Protein AF-A0A177LBY3-F1 (afdb_monomer)

Structure (mmCIF, N/CA/C/O backbone):
data_AF-A0A177LBY3-F1
#
_entry.id   AF-A0A177LBY3-F1
#
loop_
_atom_site.group_PDB
_atom_site.id
_atom_site.type_symbol
_atom_site.label_atom_id
_atom_site.label_alt_id
_atom_site.label_comp_id
_atom_site.label_asym_id
_atom_site.label_entity_id
_atom_site.label_seq_id
_atom_site.pdbx_PDB_ins_code
_atom_site.Cartn_x
_atom_site.Cartn_y
_atom_site.Cartn_z
_atom_site.occupancy
_atom_site.B_iso_or_equiv
_atom_site.auth_seq_id
_atom_site.auth_comp_id
_atom_site.auth_asym_id
_atom_site.auth_atom_id
_atom_site.pdbx_PDB_model_num
ATOM 1 N N . MET A 1 1 ? 20.225 -12.695 -1.578 1.00 42.06 1 MET A N 1
ATOM 2 C CA . MET A 1 1 ? 19.707 -12.307 -2.906 1.00 42.06 1 MET A CA 1
ATOM 3 C C . MET A 1 1 ? 18.279 -11.835 -2.693 1.00 42.06 1 MET A C 1
ATOM 5 O O . MET A 1 1 ? 17.457 -12.642 -2.284 1.00 42.06 1 MET A O 1
ATOM 9 N N . GLU A 1 2 ? 18.009 -10.535 -2.815 1.00 52.03 2 GLU A N 1
ATOM 10 C CA . GLU A 1 2 ? 16.645 -10.001 -2.680 1.00 52.03 2 GLU A CA 1
ATOM 11 C C . GLU A 1 2 ? 15.828 -10.462 -3.899 1.00 52.03 2 GLU A C 1
ATOM 13 O O . GLU A 1 2 ? 16.158 -10.136 -5.035 1.00 52.03 2 GLU A O 1
ATOM 18 N N . THR A 1 3 ? 14.796 -11.279 -3.688 1.00 58.28 3 THR A N 1
ATOM 19 C CA . THR A 1 3 ? 14.094 -12.049 -4.738 1.00 58.28 3 THR A CA 1
ATOM 2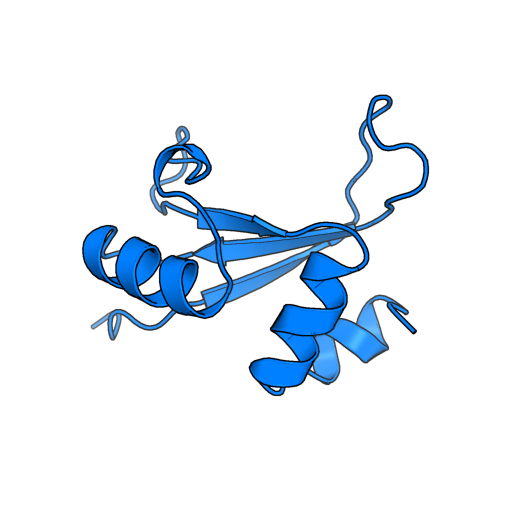0 C C . THR A 1 3 ? 13.165 -11.217 -5.635 1.00 58.28 3 THR A C 1
ATOM 22 O O . THR A 1 3 ? 12.328 -11.764 -6.349 1.00 58.28 3 THR A O 1
ATOM 25 N N . GLY A 1 4 ? 13.274 -9.884 -5.616 1.00 69.50 4 GLY A N 1
ATOM 26 C CA . GLY A 1 4 ? 12.431 -9.006 -6.431 1.00 69.50 4 GLY A CA 1
ATOM 27 C C . GLY A 1 4 ? 10.928 -9.162 -6.168 1.00 69.50 4 GLY A C 1
ATOM 28 O O . GLY A 1 4 ? 10.122 -8.950 -7.075 1.00 69.50 4 GLY A O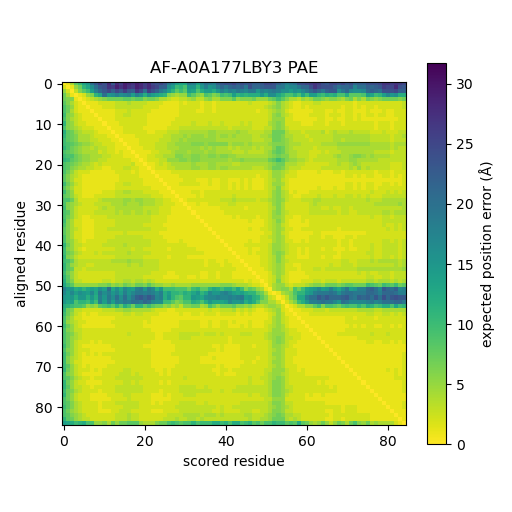 1
ATOM 29 N N . HIS A 1 5 ? 10.544 -9.616 -4.973 1.00 87.12 5 HIS A N 1
ATOM 30 C CA . HIS A 1 5 ? 9.149 -9.682 -4.538 1.00 87.12 5 HIS A CA 1
ATOM 31 C C . HIS A 1 5 ? 8.669 -8.301 -4.089 1.00 87.12 5 HIS A C 1
ATOM 33 O O . HIS A 1 5 ? 9.481 -7.438 -3.742 1.00 87.12 5 HIS A O 1
ATOM 39 N N . ILE A 1 6 ? 7.352 -8.100 -4.101 1.00 93.75 6 ILE A N 1
ATOM 40 C CA . ILE A 1 6 ? 6.749 -6.918 -3.494 1.00 93.75 6 ILE A CA 1
ATOM 41 C C . ILE A 1 6 ? 6.748 -7.120 -1.983 1.00 93.75 6 ILE A C 1
ATOM 43 O O . ILE A 1 6 ? 6.228 -8.112 -1.476 1.00 93.75 6 ILE A O 1
ATOM 47 N N . ALA A 1 7 ? 7.384 -6.198 -1.275 1.00 94.12 7 ALA A N 1
ATOM 48 C CA . ALA A 1 7 ? 7.406 -6.158 0.175 1.00 94.12 7 ALA A CA 1
ATOM 49 C C . ALA A 1 7 ? 6.375 -5.147 0.672 1.00 94.12 7 ALA A C 1
ATOM 51 O O . ALA A 1 7 ? 6.229 -4.069 0.095 1.00 94.12 7 ALA A O 1
ATOM 52 N N . PHE A 1 8 ? 5.703 -5.478 1.771 1.00 95.88 8 PHE A N 1
ATOM 53 C CA . PHE A 1 8 ? 4.671 -4.638 2.366 1.00 95.88 8 PHE A CA 1
ATOM 54 C C . PHE A 1 8 ? 5.092 -4.194 3.761 1.00 95.88 8 PHE A C 1
ATOM 56 O O . PHE A 1 8 ? 5.496 -5.004 4.593 1.00 95.88 8 PHE A O 1
ATOM 63 N N . LEU A 1 9 ? 4.963 -2.900 4.036 1.00 95.88 9 LEU A N 1
ATOM 64 C CA . LEU A 1 9 ? 5.165 -2.321 5.358 1.00 95.88 9 LEU A CA 1
ATOM 65 C C . LEU A 1 9 ? 3.945 -1.481 5.707 1.00 95.88 9 LEU A C 1
ATOM 67 O O . LEU A 1 9 ? 3.598 -0.568 4.973 1.00 95.88 9 LEU A O 1
ATOM 71 N N . THR A 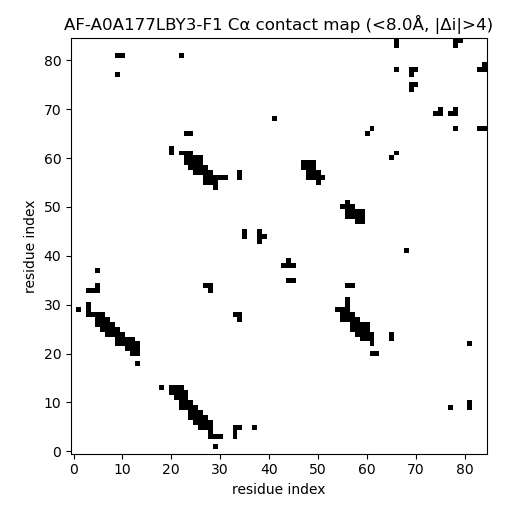1 10 ? 3.288 -1.771 6.825 1.00 98.00 10 THR A N 1
ATOM 72 C CA . THR A 1 10 ? 2.184 -0.939 7.329 1.00 98.00 10 THR A CA 1
ATOM 73 C C . THR A 1 10 ? 2.605 -0.270 8.621 1.00 98.00 10 THR A C 1
ATOM 75 O O . THR A 1 10 ? 3.211 -0.914 9.478 1.00 98.00 10 THR A O 1
ATOM 78 N N . HIS A 1 11 ? 2.322 1.024 8.740 1.00 97.31 11 HIS A N 1
ATOM 79 C CA . HIS A 1 11 ? 2.576 1.798 9.948 1.00 97.31 11 HIS A CA 1
ATOM 80 C C . HIS A 1 11 ? 1.523 2.892 10.126 1.00 97.31 11 HIS A C 1
ATOM 82 O O . HIS A 1 11 ? 0.812 3.250 9.185 1.00 97.31 11 HIS A O 1
ATOM 88 N N . TYR A 1 12 ? 1.431 3.424 11.345 1.00 96.50 12 TYR A N 1
ATOM 89 C CA . TYR A 1 12 ? 0.615 4.602 11.6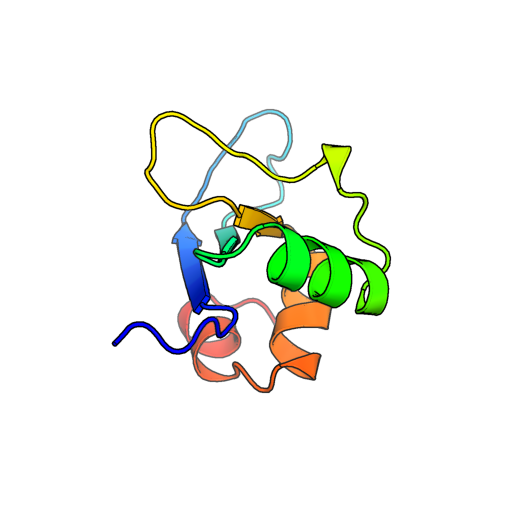08 1.00 96.50 12 TYR A CA 1
ATOM 90 C C . TYR A 1 12 ? 1.182 5.810 10.869 1.00 96.50 12 TYR A C 1
ATOM 92 O O . TYR A 1 12 ? 2.396 6.032 10.847 1.00 96.50 12 TYR A O 1
ATOM 100 N N . TRP A 1 13 ? 0.290 6.574 10.261 1.00 94.88 13 TRP A N 1
ATOM 101 C CA . TRP A 1 13 ? 0.612 7.743 9.464 1.00 94.88 13 TRP A CA 1
ATOM 102 C C . TRP A 1 13 ? -0.524 8.749 9.585 1.00 94.88 13 TRP A C 1
ATOM 104 O O . TRP A 1 13 ? -1.690 8.367 9.656 1.00 94.88 13 TRP A O 1
ATOM 114 N N . TYR A 1 14 ? -0.162 10.025 9.643 1.00 93.94 14 TYR A N 1
ATOM 115 C CA . TYR A 1 14 ? -1.101 11.127 9.741 1.00 93.94 14 TYR A CA 1
ATOM 116 C C . TYR A 1 14 ? -0.664 12.236 8.792 1.00 93.94 14 TYR A C 1
ATOM 118 O O . TYR A 1 14 ? 0.508 12.613 8.766 1.00 93.94 14 TYR A O 1
ATOM 126 N N . ASP A 1 15 ? -1.624 12.761 8.044 1.00 93.19 15 ASP A N 1
ATOM 127 C CA . ASP A 1 15 ? -1.463 13.896 7.148 1.00 93.19 15 ASP A CA 1
ATOM 128 C C . ASP A 1 15 ? -2.772 14.677 7.164 1.00 93.19 15 ASP A C 1
ATOM 130 O O . ASP A 1 15 ? -3.852 14.100 7.021 1.00 93.19 15 ASP A O 1
ATOM 134 N N . GLU A 1 16 ? -2.685 15.990 7.351 1.00 94.62 16 GLU A N 1
ATOM 135 C CA . GLU A 1 16 ? -3.856 16.861 7.477 1.00 94.62 16 GLU A CA 1
ATOM 136 C C . GLU A 1 16 ? -4.731 16.865 6.216 1.00 94.62 16 GLU A C 1
ATOM 138 O O . GLU A 1 16 ? -5.921 17.162 6.294 1.00 94.62 16 GLU A O 1
ATOM 143 N N . ARG A 1 17 ? -4.177 16.484 5.055 1.00 93.94 17 ARG A N 1
ATOM 144 C CA . ARG A 1 17 ? -4.928 16.313 3.801 1.00 93.94 17 ARG A CA 1
ATOM 145 C C . ARG A 1 17 ? -5.802 15.058 3.810 1.00 93.94 17 ARG A C 1
ATOM 147 O O . ARG A 1 17 ? -6.747 14.970 3.031 1.00 93.94 17 ARG A O 1
ATOM 154 N N . PHE A 1 18 ? -5.494 14.093 4.677 1.00 92.94 18 PHE A N 1
ATOM 155 C CA . PHE A 1 18 ? -6.176 12.805 4.795 1.00 92.94 18 PHE A CA 1
ATOM 156 C C . PHE A 1 18 ? -6.516 12.482 6.261 1.00 92.94 18 PHE A C 1
ATOM 158 O O . PHE A 1 18 ? -6.125 11.431 6.771 1.00 92.94 18 PHE A O 1
ATOM 165 N N . PRO A 1 19 ? -7.292 13.334 6.955 1.00 92.94 19 PRO A N 1
ATOM 166 C CA . PRO A 1 19 ? -7.497 13.229 8.404 1.00 92.94 19 PRO A CA 1
ATOM 167 C C . PRO A 1 19 ? -8.253 11.958 8.827 1.00 92.94 19 PRO A C 1
ATOM 169 O O . PRO A 1 19 ? -8.234 11.567 9.994 1.00 92.94 19 PRO A O 1
ATOM 172 N N . HIS A 1 20 ? -8.932 11.304 7.881 1.00 92.75 20 HIS A N 1
ATOM 173 C CA . HIS A 1 20 ? -9.670 10.062 8.103 1.00 92.75 20 HIS A CA 1
ATOM 174 C C . HIS A 1 20 ? -8.788 8.808 8.036 1.00 92.75 20 HIS A C 1
ATOM 176 O O . HIS A 1 20 ? -9.209 7.751 8.505 1.00 92.75 20 HIS A O 1
ATOM 182 N N . TYR A 1 21 ? -7.575 8.900 7.484 1.00 94.56 21 TYR A N 1
ATOM 183 C CA . TYR A 1 21 ? -6.662 7.766 7.372 1.00 94.56 21 TYR A CA 1
ATOM 184 C C . TYR A 1 21 ? -5.594 7.844 8.456 1.00 94.56 21 TYR A C 1
ATOM 186 O O . TYR A 1 21 ? -4.912 8.850 8.614 1.00 94.56 21 TYR A O 1
ATOM 194 N N . ARG A 1 22 ? -5.467 6.760 9.225 1.00 94.81 22 ARG A N 1
ATOM 195 C CA . ARG A 1 22 ? -4.539 6.668 10.365 1.00 94.81 22 ARG A CA 1
ATOM 196 C C . ARG A 1 22 ? -3.323 5.799 10.079 1.00 94.81 22 ARG A C 1
ATOM 198 O O . ARG A 1 22 ? -2.431 5.686 10.917 1.00 94.81 22 ARG A O 1
ATOM 205 N N . THR A 1 23 ? -3.310 5.128 8.933 1.00 97.56 23 THR A N 1
ATOM 206 C CA . THR A 1 23 ? -2.242 4.213 8.545 1.00 97.56 23 THR A CA 1
ATOM 207 C C . 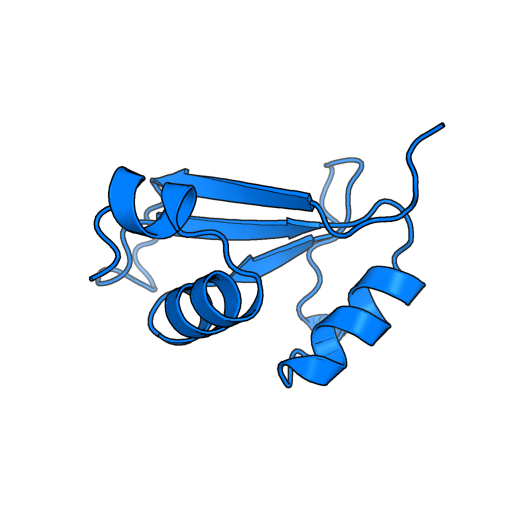THR A 1 23 ? -1.967 4.334 7.060 1.00 97.56 23 THR A C 1
ATOM 209 O O . THR A 1 23 ? -2.815 4.795 6.297 1.00 97.56 23 THR A O 1
ATOM 212 N N . VAL A 1 24 ? -0.772 3.905 6.676 1.00 97.56 24 VAL A N 1
ATOM 213 C CA . VAL A 1 24 ? -0.361 3.739 5.288 1.00 97.56 24 VAL A CA 1
ATOM 214 C C . VAL A 1 24 ? 0.288 2.375 5.140 1.00 97.56 24 VAL A C 1
ATOM 216 O O . VAL A 1 24 ? 1.034 1.928 6.020 1.00 97.56 24 VAL A O 1
ATOM 219 N N . THR A 1 25 ? 0.018 1.709 4.023 1.00 98.06 25 THR A N 1
ATOM 220 C CA . THR A 1 25 ? 0.784 0.537 3.602 1.00 98.06 25 THR A CA 1
ATOM 221 C C . THR A 1 25 ? 1.691 0.931 2.449 1.00 98.06 25 THR A C 1
ATOM 223 O O . THR A 1 25 ? 1.216 1.311 1.385 1.00 98.06 25 THR A O 1
ATOM 226 N N . LYS A 1 26 ? 2.998 0.788 2.654 1.00 96.56 26 LYS A N 1
ATOM 227 C CA . LYS A 1 26 ? 4.021 0.933 1.624 1.00 96.56 26 LYS A CA 1
ATOM 228 C C . LYS A 1 26 ? 4.225 -0.413 0.938 1.00 96.56 26 LYS A C 1
ATOM 230 O O . LYS A 1 26 ? 4.660 -1.359 1.596 1.00 96.56 26 LYS A O 1
ATOM 235 N N . ALA A 1 27 ? 3.904 -0.502 -0.349 1.00 96.69 27 ALA A N 1
ATOM 236 C CA . ALA A 1 27 ? 4.176 -1.672 -1.187 1.00 96.69 27 ALA A CA 1
ATOM 237 C C . ALA A 1 27 ? 5.377 -1.368 -2.085 1.00 96.69 27 ALA A C 1
ATOM 239 O O . ALA A 1 27 ? 5.283 -0.502 -2.951 1.00 96.69 27 ALA A O 1
ATOM 240 N N . GLY A 1 28 ? 6.516 -2.020 -1.853 1.00 94.56 28 GLY A N 1
ATOM 241 C CA . GLY A 1 28 ? 7.789 -1.652 -2.473 1.00 94.56 28 GLY A CA 1
ATOM 242 C C . GLY A 1 28 ? 8.539 -2.813 -3.102 1.00 94.56 28 GLY A C 1
ATOM 243 O O . GLY A 1 28 ? 8.388 -3.968 -2.708 1.00 94.56 28 GLY A O 1
ATOM 244 N N . CYS A 1 29 ? 9.386 -2.499 -4.079 1.00 92.12 29 CYS A N 1
ATOM 245 C CA . CYS A 1 29 ? 10.279 -3.465 -4.707 1.00 92.12 29 CYS A CA 1
ATOM 246 C C . CYS A 1 29 ? 11.599 -2.805 -5.097 1.00 92.12 29 CYS A C 1
ATOM 248 O O . CYS A 1 29 ? 11.640 -1.635 -5.470 1.00 92.12 29 CYS A O 1
ATOM 250 N N . ILE A 1 30 ? 12.675 -3.587 -5.076 1.00 89.00 30 ILE A N 1
ATOM 251 C CA . ILE A 1 30 ? 13.987 -3.150 -5.568 1.00 89.00 30 ILE A CA 1
ATOM 252 C C . ILE A 1 30 ? 14.032 -3.025 -7.097 1.00 89.00 30 ILE A C 1
ATOM 254 O O . ILE A 1 30 ? 14.860 -2.298 -7.636 1.00 89.00 30 ILE A O 1
ATOM 258 N N . TYR A 1 31 ? 13.123 -3.708 -7.801 1.00 90.44 31 TYR A N 1
ATOM 259 C CA . TYR A 1 31 ? 12.981 -3.628 -9.250 1.00 90.44 31 TYR A CA 1
ATOM 260 C C . TYR A 1 31 ? 11.726 -2.827 -9.593 1.00 90.44 31 TYR A C 1
ATOM 262 O O . TYR A 1 31 ? 10.610 -3.339 -9.509 1.00 90.44 31 TYR A O 1
ATOM 270 N N . VAL A 1 32 ? 11.905 -1.576 -10.022 1.00 91.31 32 VAL A N 1
ATOM 271 C CA . VAL A 1 32 ? 10.794 -0.665 -10.356 1.00 91.31 32 VAL A CA 1
ATOM 272 C C . VAL A 1 32 ? 9.867 -1.256 -11.421 1.00 91.31 32 VAL A C 1
ATOM 274 O O . VAL A 1 32 ? 8.656 -1.129 -11.298 1.00 91.31 32 VAL A O 1
ATOM 277 N N . GLY A 1 33 ? 10.402 -1.966 -12.422 1.00 92.81 33 GLY A N 1
ATOM 278 C CA . GLY A 1 33 ? 9.580 -2.624 -13.446 1.00 92.81 33 GLY A CA 1
ATOM 279 C C . GLY A 1 33 ? 8.579 -3.625 -12.856 1.00 92.81 33 GLY A C 1
ATOM 280 O O . GLY A 1 33 ? 7.403 -3.593 -13.199 1.00 92.81 33 GLY A O 1
ATOM 281 N N . ARG A 1 34 ? 9.014 -4.425 -11.876 1.00 93.06 34 ARG A N 1
ATOM 282 C CA . ARG A 1 34 ? 8.149 -5.378 -11.158 1.00 93.06 34 ARG A CA 1
ATOM 283 C C . ARG A 1 34 ? 7.101 -4.664 -10.315 1.00 93.06 34 ARG A C 1
ATOM 285 O O . ARG A 1 34 ? 5.962 -5.111 -10.245 1.00 93.06 34 ARG A O 1
ATOM 292 N N . LEU A 1 35 ? 7.477 -3.548 -9.689 1.00 94.44 35 LEU A N 1
ATOM 293 C CA . LEU A 1 35 ? 6.542 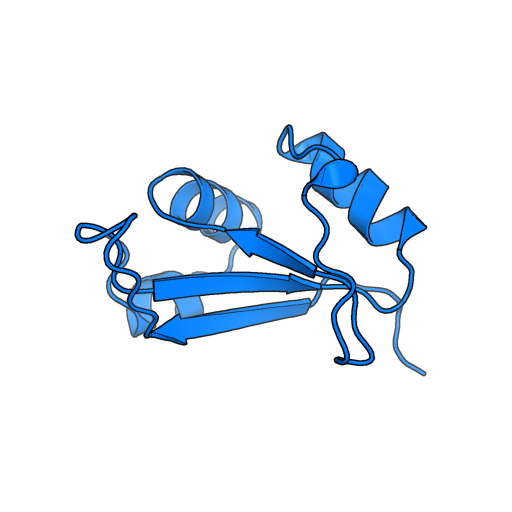-2.719 -8.934 1.00 94.44 35 LEU A CA 1
ATOM 294 C C . LEU A 1 35 ? 5.467 -2.113 -9.846 1.00 94.44 35 LEU A C 1
ATOM 296 O O . LEU A 1 35 ? 4.299 -2.106 -9.480 1.00 94.44 35 LEU A O 1
ATOM 300 N N . VAL A 1 36 ? 5.846 -1.654 -11.040 1.00 95.69 36 VAL A N 1
ATOM 301 C CA . VAL A 1 36 ? 4.920 -1.142 -12.060 1.00 95.69 36 VAL A CA 1
ATOM 302 C C . VAL A 1 36 ? 3.947 -2.227 -12.517 1.00 95.69 36 VAL A C 1
ATOM 304 O O . VAL A 1 36 ? 2.739 -2.001 -12.497 1.00 95.69 36 VAL A O 1
ATOM 307 N N . GLU A 1 37 ? 4.458 -3.404 -12.883 1.00 96.25 37 GLU A N 1
ATOM 308 C CA . GLU A 1 37 ? 3.639 -4.551 -13.293 1.00 96.25 37 GLU A CA 1
ATOM 309 C C . GLU A 1 37 ? 2.644 -4.950 -12.201 1.00 96.25 37 GLU A C 1
ATOM 311 O O . GLU A 1 37 ? 1.453 -5.096 -12.468 1.00 96.25 37 GLU A O 1
ATOM 316 N N . TRP A 1 38 ? 3.116 -5.046 -10.957 1.00 96.56 38 TRP A N 1
ATOM 317 C CA . TRP A 1 38 ? 2.266 -5.308 -9.801 1.00 96.56 38 TRP A CA 1
ATOM 318 C C . TRP A 1 38 ? 1.216 -4.210 -9.594 1.00 96.56 38 TRP A C 1
ATOM 320 O O . TRP A 1 38 ? 0.045 -4.500 -9.359 1.00 96.56 38 TRP A O 1
ATOM 330 N N . GLY A 1 39 ? 1.602 -2.941 -9.745 1.00 97.19 39 GLY A N 1
ATOM 331 C CA . GLY A 1 39 ? 0.696 -1.805 -9.615 1.00 97.19 39 GLY A CA 1
ATOM 332 C C . GLY A 1 39 ? -0.456 -1.843 -10.620 1.00 97.19 39 GLY A C 1
ATOM 333 O O . GLY A 1 39 ? -1.595 -1.543 -10.252 1.00 97.19 39 GLY A O 1
ATOM 334 N N . TYR A 1 40 ? -0.203 -2.276 -11.859 1.00 97.69 40 TYR A N 1
ATOM 335 C CA . TYR A 1 40 ? -1.243 -2.388 -12.885 1.00 97.69 40 TYR A CA 1
ATOM 336 C C . TYR A 1 40 ? -2.347 -3.386 -12.530 1.00 97.69 40 TYR A C 1
ATOM 338 O O . TYR A 1 40 ? -3.504 -3.124 -12.858 1.00 97.69 40 TYR A O 1
ATOM 346 N N . ILE A 1 41 ? -2.037 -4.460 -11.795 1.00 97.06 41 ILE A N 1
ATOM 347 C CA . ILE A 1 41 ? -3.033 -5.437 -11.313 1.00 97.06 41 ILE A CA 1
ATOM 348 C C . ILE A 1 41 ? -4.111 -4.748 -10.456 1.00 97.06 41 ILE A C 1
ATOM 350 O O . ILE A 1 41 ? -5.281 -5.118 -10.506 1.00 97.06 41 ILE A O 1
ATOM 354 N N . TYR A 1 42 ? -3.739 -3.693 -9.724 1.00 97.44 42 TYR A N 1
ATOM 355 C CA . TYR A 1 42 ? -4.617 -2.958 -8.806 1.00 97.44 42 TYR A CA 1
ATOM 356 C C . TYR A 1 42 ? -5.075 -1.585 -9.330 1.00 97.44 42 TYR A C 1
ATOM 358 O O . TYR A 1 42 ? -5.700 -0.801 -8.595 1.00 97.44 42 TYR A O 1
ATOM 366 N N . GLY A 1 43 ? -4.766 -1.279 -10.596 1.00 97.12 43 GLY A N 1
ATOM 367 C CA . GLY A 1 43 ? -5.063 0.006 -11.232 1.00 97.12 43 GLY A CA 1
ATOM 368 C C . GLY A 1 43 ? -4.239 1.174 -10.676 1.00 97.12 43 GLY A C 1
ATOM 369 O O . GLY A 1 43 ? -4.712 2.310 -10.672 1.00 97.12 43 GLY A O 1
ATOM 370 N N . LEU A 1 44 ? -3.03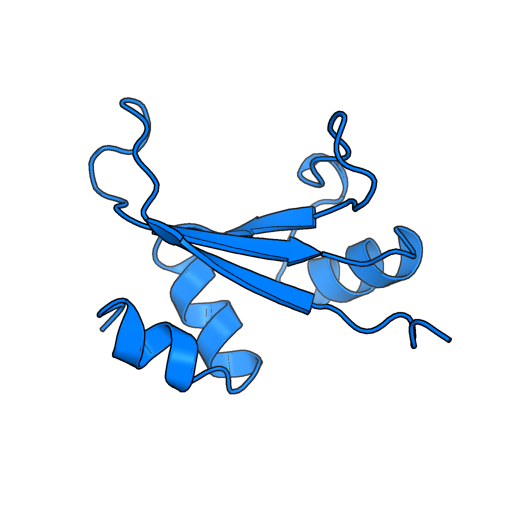7 0.909 -10.158 1.00 97.44 44 LEU A N 1
ATOM 371 C CA . LEU A 1 44 ? -2.095 1.939 -9.721 1.00 97.44 44 LEU A CA 1
ATOM 372 C C . LEU A 1 44 ? -1.306 2.466 -10.921 1.00 97.44 44 LEU A C 1
ATOM 374 O O . LEU A 1 44 ? -0.921 1.715 -11.816 1.00 97.44 44 LEU A O 1
ATOM 378 N N . THR A 1 45 ? -1.055 3.776 -10.946 1.00 96.38 45 THR A N 1
ATOM 379 C CA . THR A 1 45 ? -0.289 4.403 -12.032 1.00 96.38 45 THR A CA 1
ATOM 380 C C . THR A 1 45 ? 1.185 4.534 -11.639 1.00 96.38 45 THR A C 1
ATOM 382 O O . THR A 1 45 ? 1.448 5.020 -10.542 1.00 96.38 45 THR A O 1
ATOM 385 N N . PRO A 1 46 ? 2.157 4.245 -12.529 1.00 95.25 46 PRO A N 1
ATOM 386 C CA . PRO A 1 46 ? 3.592 4.381 -12.236 1.00 95.25 46 PRO A CA 1
ATOM 387 C C . PRO A 1 46 ? 4.020 5.749 -11.690 1.00 95.25 46 PRO A C 1
ATOM 389 O O . PRO A 1 46 ? 4.944 5.832 -10.893 1.00 95.25 46 PRO A O 1
ATOM 392 N N . LYS A 1 47 ? 3.319 6.827 -12.068 1.00 95.56 47 LYS A N 1
ATOM 393 C CA . LYS A 1 47 ? 3.558 8.190 -11.558 1.00 95.56 47 LYS A CA 1
ATOM 394 C C . LYS A 1 47 ? 3.319 8.351 -10.047 1.00 95.56 47 LYS A C 1
ATOM 396 O O . LYS A 1 47 ? 3.670 9.384 -9.496 1.00 95.56 47 LYS A O 1
ATOM 401 N N . TRP A 1 48 ? 2.651 7.386 -9.412 1.00 95.50 48 TRP A N 1
ATOM 402 C CA . TRP A 1 48 ? 2.411 7.345 -7.966 1.00 95.50 48 TRP A CA 1
ATOM 403 C C . TRP A 1 48 ? 3.489 6.573 -7.205 1.00 95.50 48 TRP A C 1
ATOM 405 O O . TRP A 1 48 ? 3.394 6.464 -5.987 1.00 95.50 48 TRP A O 1
ATOM 415 N N . ILE A 1 49 ? 4.479 6.009 -7.903 1.00 95.44 49 ILE A N 1
ATOM 416 C CA . ILE A 1 49 ? 5.626 5.391 -7.248 1.00 95.44 49 ILE A CA 1
ATOM 417 C C . ILE A 1 49 ? 6.449 6.507 -6.610 1.00 95.44 49 ILE A C 1
ATOM 419 O O . ILE A 1 49 ? 6.993 7.362 -7.312 1.00 95.44 49 ILE A O 1
ATOM 423 N N . ASP A 1 50 ? 6.560 6.474 -5.286 1.00 93.38 50 ASP A N 1
ATOM 424 C CA . ASP A 1 50 ? 7.531 7.275 -4.564 1.00 93.38 50 ASP A CA 1
ATOM 425 C C . ASP A 1 50 ? 8.896 6.593 -4.667 1.00 93.38 50 ASP A C 1
ATOM 427 O O . ASP A 1 50 ? 9.090 5.446 -4.247 1.00 93.38 50 ASP A O 1
ATOM 431 N N . ILE A 1 51 ? 9.837 7.300 -5.286 1.00 84.69 51 ILE A N 1
ATOM 432 C CA . ILE A 1 51 ? 11.221 6.854 -5.449 1.00 84.69 51 ILE A CA 1
ATOM 433 C C . ILE A 1 51 ? 12.101 7.422 -4.322 1.00 84.69 51 ILE A C 1
ATOM 435 O O . ILE A 1 51 ? 13.091 6.782 -3.995 1.00 84.69 51 ILE A O 1
ATOM 439 N N . GLY A 1 52 ? 11.699 8.533 -3.680 1.00 71.56 52 GLY A N 1
ATOM 440 C CA . GLY A 1 52 ? 12.305 9.149 -2.490 1.00 71.56 52 GLY A CA 1
ATOM 441 C C . GLY A 1 52 ? 13.842 9.234 -2.411 1.00 71.56 52 GLY A C 1
ATOM 442 O O . GLY A 1 52 ? 14.584 8.931 -3.336 1.00 71.56 52 GLY A O 1
ATOM 443 N N . THR A 1 53 ? 14.348 9.651 -1.244 1.00 59.31 53 THR A N 1
ATOM 444 C CA . THR A 1 53 ? 15.750 9.431 -0.813 1.00 59.31 53 THR A CA 1
ATOM 445 C C . THR A 1 53 ? 15.973 8.017 -0.266 1.00 59.31 53 THR A C 1
ATOM 447 O O . THR A 1 53 ? 17.104 7.630 0.029 1.00 59.31 53 THR A O 1
ATOM 450 N N . SER A 1 54 ? 14.897 7.243 -0.100 1.00 56.03 54 SER A N 1
ATOM 451 C CA . SER A 1 54 ? 14.953 5.859 0.357 1.00 56.03 54 SER A CA 1
ATOM 452 C C . SER A 1 54 ? 15.318 4.956 -0.817 1.00 56.03 54 SER A C 1
ATOM 454 O O . SER A 1 54 ? 14.777 5.096 -1.907 1.00 56.03 54 SER A O 1
ATOM 456 N N . SER A 1 55 ? 16.198 3.985 -0.600 1.00 62.31 55 SER A N 1
ATOM 457 C CA . SER A 1 55 ? 16.707 3.079 -1.638 1.00 62.31 55 SER A CA 1
ATOM 458 C C . SER A 1 55 ? 15.662 2.131 -2.250 1.00 62.31 55 SER A C 1
ATOM 460 O O . SER A 1 55 ? 16.028 1.224 -2.998 1.00 62.31 55 SER A O 1
ATOM 462 N N . ARG A 1 56 ? 14.371 2.283 -1.922 1.00 78.75 56 ARG A N 1
ATOM 463 C CA . ARG A 1 56 ? 13.304 1.369 -2.337 1.00 78.75 56 ARG A CA 1
ATOM 464 C C . ARG A 1 56 ? 12.079 2.135 -2.820 1.00 78.75 56 ARG A C 1
ATOM 466 O O . ARG A 1 56 ? 11.342 2.732 -2.034 1.00 78.75 56 ARG A O 1
ATOM 473 N N . ALA A 1 57 ? 11.857 2.049 -4.127 1.00 92.12 57 ALA A N 1
ATOM 474 C CA . ALA A 1 57 ? 10.656 2.552 -4.767 1.00 92.12 57 ALA A CA 1
ATOM 475 C C . ALA A 1 57 ? 9.419 1.833 -4.207 1.00 92.12 57 ALA A C 1
ATOM 477 O O . ALA A 1 57 ? 9.443 0.608 -4.023 1.00 92.12 57 ALA A O 1
ATOM 478 N N . HIS A 1 58 ? 8.357 2.581 -3.919 1.00 95.62 58 HIS A N 1
ATOM 479 C CA . HIS A 1 58 ? 7.133 2.032 -3.340 1.00 95.62 58 HIS A CA 1
ATOM 480 C C . HIS A 1 58 ? 5.881 2.831 -3.712 1.00 95.62 58 HIS A C 1
ATOM 482 O O . HIS A 1 58 ? 5.952 3.999 -4.076 1.00 95.62 58 HIS A O 1
ATOM 488 N N . PHE A 1 59 ? 4.722 2.188 -3.607 1.00 97.25 59 PHE A N 1
ATOM 489 C CA . PHE A 1 59 ? 3.424 2.852 -3.579 1.00 97.25 59 PHE A CA 1
ATOM 490 C C . PHE A 1 59 ? 2.976 3.086 -2.142 1.00 97.25 59 PHE A C 1
ATOM 492 O O . PHE A 1 59 ? 3.137 2.199 -1.302 1.00 97.25 59 PHE A O 1
ATOM 499 N N . ASP A 1 60 ? 2.324 4.223 -1.912 1.00 96.31 60 ASP A N 1
ATOM 500 C CA . ASP A 1 60 ? 1.575 4.494 -0.689 1.00 96.31 60 ASP A CA 1
ATOM 501 C C . ASP A 1 60 ? 0.102 4.146 -0.881 1.00 96.31 60 ASP A C 1
ATOM 503 O O .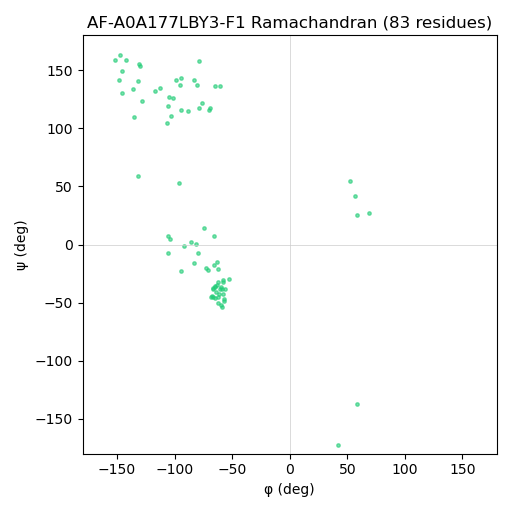 ASP A 1 60 ? -0.603 4.732 -1.704 1.00 96.31 60 ASP A O 1
ATOM 507 N N . LEU A 1 61 ? -0.359 3.153 -0.124 1.00 97.56 61 LEU A N 1
ATOM 508 C CA . LEU A 1 61 ? -1.731 2.668 -0.147 1.00 97.56 61 LEU A CA 1
ATOM 509 C C . LEU A 1 61 ? -2.464 3.175 1.095 1.00 97.56 61 LEU A C 1
ATOM 511 O O . LEU A 1 61 ? -2.008 2.958 2.221 1.00 97.56 61 LEU A O 1
ATOM 515 N N . LEU A 1 62 ? -3.613 3.814 0.876 1.00 96.50 62 LEU A N 1
ATOM 516 C CA . LEU A 1 62 ? -4.438 4.435 1.913 1.00 96.50 62 LEU A CA 1
ATOM 517 C C . LEU A 1 62 ? -5.904 3.992 1.788 1.00 96.50 62 LEU A C 1
ATOM 519 O O . LEU A 1 62 ? -6.375 3.668 0.691 1.00 96.50 62 LEU A O 1
ATOM 523 N N . GLY A 1 63 ? -6.628 4.010 2.907 1.00 95.25 63 GLY A N 1
ATOM 524 C CA . GLY A 1 63 ? -8.085 3.850 2.949 1.00 95.25 63 GLY A CA 1
ATOM 525 C C . GLY A 1 63 ? -8.593 2.542 2.338 1.00 95.25 63 GLY A C 1
ATOM 526 O O . GLY A 1 63 ? -8.011 1.476 2.523 1.00 95.25 63 GLY A O 1
ATOM 527 N N . GLU A 1 64 ? -9.679 2.615 1.568 1.00 96.12 64 GLU A N 1
ATOM 528 C CA . GLU A 1 64 ? -10.298 1.429 0.955 1.00 96.12 64 GLU A CA 1
ATOM 529 C C . GLU A 1 64 ? -9.340 0.671 0.028 1.00 96.12 64 GLU A C 1
ATOM 531 O O . GLU A 1 64 ? -9.332 -0.561 0.007 1.00 96.12 64 GLU A O 1
ATOM 536 N N . LYS A 1 65 ? -8.483 1.392 -0.712 1.00 96.81 65 LYS A N 1
ATOM 537 C CA . LYS A 1 65 ? -7.497 0.778 -1.611 1.00 96.81 65 LYS A CA 1
ATOM 538 C C . LYS A 1 65 ? -6.440 -0.003 -0.822 1.00 96.81 65 LYS A C 1
ATOM 540 O O . LYS A 1 65 ? -6.043 -1.078 -1.263 1.00 96.81 65 LYS A O 1
ATOM 545 N N . GLN A 1 66 ? -6.026 0.503 0.342 1.00 97.88 66 GLN A N 1
ATOM 546 C CA . GLN A 1 66 ? -5.133 -0.204 1.264 1.00 97.88 66 GLN A CA 1
ATOM 547 C C . GLN A 1 66 ? -5.740 -1.539 1.703 1.00 97.88 66 GLN A C 1
ATOM 549 O O . GLN A 1 66 ? -5.117 -2.582 1.515 1.00 97.88 66 GLN A O 1
ATOM 554 N N . LEU A 1 67 ? -6.969 -1.516 2.229 1.00 98.06 67 LEU A N 1
ATOM 555 C CA . LEU A 1 67 ? -7.647 -2.719 2.712 1.00 98.06 67 LEU A CA 1
ATOM 556 C C . LEU A 1 67 ? -7.880 -3.735 1.585 1.00 98.06 67 LEU A C 1
ATOM 558 O O . LEU A 1 67 ? -7.607 -4.922 1.757 1.00 98.06 67 LEU A O 1
ATOM 562 N N . PHE A 1 68 ? -8.349 -3.273 0.423 1.00 98.31 68 PHE A N 1
ATOM 563 C CA . PHE A 1 68 ? -8.597 -4.122 -0.742 1.00 98.31 68 PHE A CA 1
ATOM 564 C C . PHE A 1 68 ? -7.341 -4.884 -1.182 1.00 98.31 68 PHE A C 1
ATOM 566 O O . PHE A 1 68 ? -7.389 -6.101 -1.360 1.00 98.31 68 PHE A O 1
ATOM 573 N N . ILE A 1 69 ? -6.209 -4.184 -1.313 1.00 98.38 69 ILE A N 1
ATOM 574 C CA . ILE A 1 69 ? -4.948 -4.801 -1.737 1.00 98.38 69 ILE A CA 1
ATOM 575 C C . ILE A 1 69 ? -4.429 -5.763 -0.666 1.00 98.38 69 ILE A C 1
ATOM 577 O O . ILE A 1 69 ? -4.057 -6.884 -1.000 1.00 98.38 69 ILE A O 1
ATOM 581 N N . LEU A 1 70 ? -4.450 -5.379 0.616 1.00 98.25 70 LEU A N 1
ATOM 582 C CA . LEU A 1 70 ? -4.001 -6.260 1.702 1.00 98.25 70 LEU A CA 1
ATOM 583 C C . LEU A 1 70 ? -4.800 -7.573 1.754 1.00 98.25 70 LEU A C 1
ATOM 585 O O . LEU A 1 70 ? -4.207 -8.628 1.974 1.00 98.25 70 LEU A O 1
ATOM 589 N N . LYS A 1 71 ? -6.117 -7.533 1.502 1.00 98.12 71 LYS A N 1
ATOM 590 C CA . LYS A 1 71 ? -6.955 -8.741 1.399 1.00 98.12 71 LYS A CA 1
ATOM 591 C C . LYS A 1 71 ? -6.565 -9.609 0.209 1.00 98.12 71 LYS A C 1
ATOM 593 O O . LYS A 1 71 ? -6.442 -10.824 0.347 1.00 98.12 71 LYS A O 1
ATOM 598 N N . HIS A 1 72 ? -6.366 -8.998 -0.957 1.00 97.81 72 HIS A N 1
ATOM 599 C CA . HIS A 1 72 ? -6.006 -9.726 -2.172 1.00 97.81 72 HIS A CA 1
ATOM 600 C C . HIS A 1 72 ? -4.622 -10.395 -2.057 1.00 97.81 72 HIS A C 1
ATOM 602 O O . HIS A 1 72 ? -4.440 -11.528 -2.498 1.00 97.81 72 HIS A O 1
ATOM 608 N N . GLU A 1 73 ? -3.676 -9.735 -1.384 1.00 97.50 73 GLU A N 1
ATOM 609 C CA . GLU A 1 73 ? -2.326 -10.242 -1.091 1.00 97.50 73 GLU A CA 1
ATOM 610 C C . GLU A 1 73 ? -2.265 -11.189 0.125 1.00 97.50 73 GLU A C 1
ATOM 612 O O . GLU A 1 73 ? -1.193 -11.688 0.462 1.00 97.50 73 GLU A O 1
ATOM 617 N N . ARG A 1 74 ? -3.405 -11.469 0.781 1.00 97.69 74 ARG A N 1
ATOM 618 C CA . ARG A 1 74 ? -3.514 -12.336 1.973 1.00 97.69 74 ARG A CA 1
ATOM 619 C C . ARG A 1 74 ? -2.620 -11.890 3.138 1.00 97.69 74 ARG A C 1
ATOM 621 O O . ARG A 1 74 ? -1.976 -12.698 3.805 1.00 97.69 74 ARG A O 1
ATOM 628 N N . LEU A 1 75 ? -2.571 -10.581 3.381 1.00 97.56 75 LEU A N 1
ATOM 629 C CA . LEU A 1 75 ? -1.797 -9.953 4.455 1.00 97.56 75 LEU A CA 1
ATOM 630 C C . LEU A 1 75 ? -2.670 -9.691 5.690 1.00 97.56 75 LEU A C 1
ATOM 632 O O . LEU A 1 75 ? -2.718 -8.577 6.218 1.00 97.56 75 LEU A O 1
ATOM 636 N N . ASP A 1 76 ? -3.351 -10.732 6.170 1.00 97.75 76 ASP A N 1
ATOM 637 C CA . ASP A 1 76 ? -4.314 -10.651 7.278 1.00 97.75 76 ASP A CA 1
ATOM 638 C C . ASP A 1 76 ? -3.689 -10.107 8.573 1.00 97.75 76 ASP A C 1
ATOM 640 O O . ASP A 1 76 ? -4.341 -9.422 9.361 1.00 97.75 76 ASP A O 1
ATOM 644 N N . ASP A 1 77 ? -2.394 -10.351 8.787 1.00 97.81 77 ASP A N 1
ATOM 645 C CA . ASP A 1 77 ? -1.663 -9.818 9.938 1.00 97.81 77 ASP A CA 1
ATOM 646 C C . ASP A 1 77 ? -1.566 -8.291 9.922 1.00 97.81 77 ASP A C 1
ATOM 648 O O . ASP A 1 77 ? -1.662 -7.663 10.977 1.00 97.81 77 ASP A O 1
ATOM 652 N N . HIS A 1 78 ? -1.434 -7.674 8.744 1.00 98.00 78 HIS A N 1
ATOM 653 C CA . HIS A 1 78 ? -1.447 -6.217 8.618 1.00 98.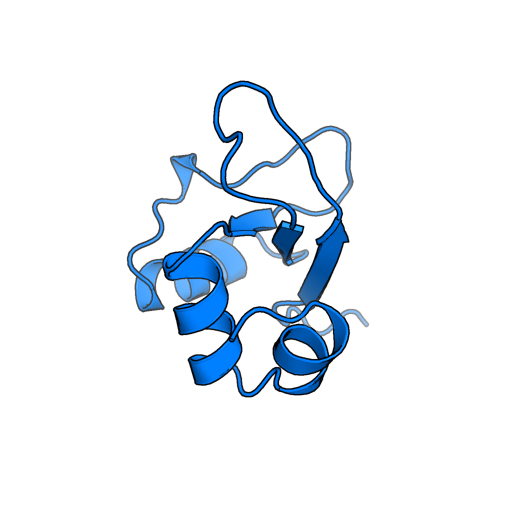00 78 HIS A CA 1
ATOM 654 C C . HIS A 1 78 ? -2.841 -5.669 8.933 1.00 98.00 78 HIS A C 1
ATOM 656 O O . HIS A 1 78 ? -2.968 -4.722 9.707 1.00 98.00 78 HIS A O 1
ATOM 662 N N . ILE A 1 79 ? -3.882 -6.302 8.389 1.00 98.12 79 ILE A N 1
ATOM 663 C CA . ILE A 1 79 ? -5.278 -5.902 8.595 1.00 98.12 79 ILE A CA 1
ATOM 664 C C . ILE A 1 79 ? -5.637 -5.957 10.083 1.00 98.12 79 ILE A C 1
ATOM 666 O O . ILE A 1 79 ? -6.079 -4.956 10.649 1.00 98.12 79 ILE A O 1
ATOM 670 N N . ARG A 1 80 ? -5.370 -7.091 10.745 1.00 97.81 80 ARG A N 1
ATOM 671 C CA . ARG A 1 80 ? -5.695 -7.294 12.166 1.00 97.81 80 ARG A CA 1
ATOM 672 C C . ARG A 1 80 ? -4.881 -6.394 13.088 1.00 97.81 80 ARG A C 1
ATOM 674 O O . ARG A 1 80 ? -5.439 -5.793 14.002 1.00 97.81 80 ARG A O 1
ATOM 681 N N . LYS A 1 81 ? -3.566 -6.284 12.863 1.00 97.31 81 LYS A N 1
ATOM 682 C CA . LYS A 1 81 ? -2.674 -5.493 13.729 1.00 97.31 81 LYS A CA 1
ATOM 683 C C . LYS A 1 81 ? -3.026 -4.007 13.723 1.00 97.31 81 LYS A C 1
ATOM 685 O O . LYS A 1 81 ? -2.859 -3.347 14.746 1.00 97.31 81 LYS A O 1
ATOM 690 N N . PHE A 1 82 ? -3.478 -3.493 12.582 1.00 97.12 82 PHE A N 1
ATOM 691 C CA . PHE A 1 82 ? -3.770 -2.075 12.387 1.00 97.12 82 PHE A CA 1
ATOM 692 C C . PHE A 1 82 ? -5.266 -1.738 12.387 1.00 97.12 82 PHE A C 1
ATOM 694 O O . PHE A 1 82 ? -5.599 -0.575 12.182 1.00 97.12 82 PHE A O 1
ATOM 701 N N . GLN A 1 83 ? -6.140 -2.717 12.661 1.00 95.69 83 GLN A N 1
ATOM 702 C CA . GLN A 1 83 ? -7.596 -2.540 12.758 1.00 95.69 83 GLN A CA 1
ATOM 703 C C . GLN A 1 83 ? -8.173 -1.844 11.517 1.00 95.69 83 GLN A C 1
ATOM 705 O O . GLN A 1 83 ? -8.791 -0.785 11.601 1.00 95.69 83 GLN A O 1
ATOM 710 N N . LEU A 1 84 ? -7.892 -2.420 10.345 1.00 94.25 84 LEU A N 1
ATOM 711 C CA . LEU A 1 84 ? -8.350 -1.882 9.058 1.00 94.25 84 LEU A CA 1
ATOM 712 C C . LEU A 1 84 ? -9.768 -2.347 8.674 1.00 94.25 84 LEU A C 1
ATOM 714 O O . LEU A 1 84 ? -10.239 -1.985 7.598 1.00 94.25 84 LEU A O 1
ATOM 718 N N . GLU A 1 85 ? -10.423 -3.129 9.538 1.00 89.62 85 GLU A N 1
ATOM 719 C CA . GLU A 1 85 ? -11.814 -3.602 9.449 1.00 89.62 85 GLU A CA 1
ATOM 720 C C . GLU A 1 85 ? -12.570 -3.349 10.753 1.00 89.62 85 GLU A C 1
ATOM 722 O O . GLU A 1 85 ? -11.919 -3.402 11.825 1.00 89.62 85 GLU A O 1
#

Secondary structure (DSSP, 8-state):
----PPEEEEEE---TT-TT--EEEEEEESSHHHHHHHHHHTT--GGGEE--SSSSEEEEE-HHHHHHHHHHTT-HHHHHHHT--

Organism: NCBI:txid29332

Foldseek 3Di:
DQPFDWDKDKDFDDDPVCRVWGMKIWTWGLDLVSQCVVCVVLPHHSVQFDCPVDNITTHIATQPSRVVVCVVVVVVVNCVVVVND

Sequence (85 aa):
METGHIAFLTHYWYDERFPHYRTVTKAGCIYVGRLVEWGYIYGLTPKWIDIGTSSRAHFDLLGEKQLFILKHERLDDHIRKFQLE

Radius of gyration: 12.62 Å; Cα contacts (8 Å, |Δi|>4): 118; chains: 1; bounding box: 32×29×27 Å

pLDDT: mean 91.84, std 11.4, range [42.06, 98.38]

Nearest PDB structures (foldseek):
  6bcg-assembly3_G  TM=4.587E-01  e=1.549E+00  Leptographium truncatum
  6bcg-assembly1_D  TM=4.512E-01  e=3.818E+00  Leptographium truncatum
  3e54-assembly1_B  TM=4.432E-01  e=7.754E+00  Vulcanisaeta distributa

Solvent-accessible surface area (backbone atoms only — not comparable to full-atom values): 5066 Å² total; per-residue (Å²): 131,86,82,64,57,80,44,79,48,73,48,80,41,82,45,88,93,42,77,88,38,60,44,38,34,38,45,26,19,82,41,60,69,57,42,42,59,56,28,50,80,75,73,47,58,68,89,59,48,46,51,76,96,51,95,50,34,23,36,82,29,50,62,72,61,29,48,52,50,36,60,75,70,66,39,58,67,59,38,64,78,65,60,69,117

Mean predicted aligned error: 3.87 Å